Protein 1FMB (pdb70)

Nearest PDB structures (foldseek):
  1fmb-assembly1_A  TM=1.010E+00  e=1.029E-19  Equine infectious anemia virus
  6fiv-assembly1_A-2  TM=7.852E-01  e=5.608E-08  Feline immunodeficiency virus (isolate Petaluma)
  1b11-assembly1_A  TM=7.905E-01  e=7.798E-08  Feline immunodeficiency virus
  7bgu-assembly1_A  TM=8.431E-01  e=7.866E-06  Mason-Pfizer monkey virus
  3s8i-assembly1_A  TM=7.919E-01  e=9.315E-05  Homo sapiens

Organism: Equine infectious anemia virus (isolate CL22) (NCBI:txid31675)

Foldseek 3Di:
DDDPPPDFDWDWKQKLRRTFIAGEDAPDAFWEDEQVVQVVRPDWADWAFDDFDADDPGTWGWIKTWIWIADPNDTDTDIHIYTNDDGTYGYDVVCVVVVHDDDD

B-factor: mean 22.19, std 14.93, range [3.4, 77.95]

Secondary structure (DSSP, 8-state):
----SSS--EEEEEETTEEEEEEE-TT-SS-EEEHHHHHH-SS----EE---EEETTEEE--EEEEEEEEETTEEEEEEEEEES-SS-EE-HHHHHHTT-----

Radius of gyration: 13.29 Å; Cα contacts (8 Å, |Δi|>4): 207; chains: 1; bounding box: 22×32×34 Å

Solvent-accessible surface area: 6954 Å² total; per-residue (Å²): 174,127,85,107,112,144,174,199,24,54,22,108,2,78,0,17,84,10,82,4,77,0,34,34,35,75,73,17,103,47,1,6,0,10,42,68,30,18,98,148,6,120,142,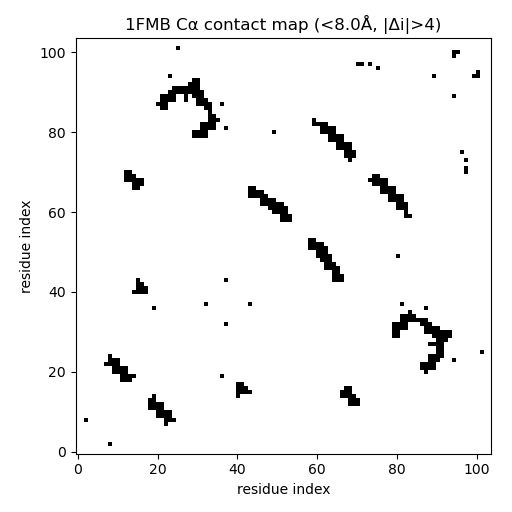105,34,59,129,94,158,26,147,28,40,60,56,170,83,40,132,65,156,7,31,10,1,51,6,30,0,33,67,125,90,99,122,21,152,44,120,2,35,2,3,123,36,135,56,0,25,0,0,120,54,1,14,148,71,13,38,57,170,124,122,223

CATH classification: 2.40.70.10

InterPro domains:
  IPR000477 Reverse transcriptase domain [PF00078] (249-419)
  IPR000477 Reverse transcriptase domain [PS50878] (230-419)
  IPR001037 Integrase, C-terminal, retroviral [PF00552] (1106-1135)
  IPR001037 Integrase, C-terminal, retroviral [PS51027] (1096-1144)
  IPR001584 Integrase, catalytic core [PF00665] (932-1020)
  IPR001584 Integrase, catalytic core [PS50994] (921-1078)
  IPR001969 Aspartic peptidase, active site [PS00141] (102-113)
  IPR001995 Peptidase A2A, retrovirus, catalytic [PS50175] (100-174)
  IPR002156 Ribonuclease H domain [PF00075] (621-736)
  IPR002156 Ribonuclease H domain [PS50879] (617-740)
  IPR003308 Integrase, N-terminal zinc-binding domain [PF02022] (883-919)
  IPR003308 Integrase, N-terminal zinc-binding domain [PS50876] (878-919)
  IPR010659 Reverse transcriptase connection [PF06815] (503-603)
  IPR010661 Reverse transcriptase thumb [PF06817] (426-489)
  IPR012337 Ribonuclease H-like superfamily [SSF53098] (609-737)
  IPR012337 Ribonuclease H-like superfamily [SSF53098] (931-1080)
  IPR017856 Integrase-like, N-terminal [G3DSA:1.10.10.200] (876-928)
  IPR017856 Integrase-like, N-terminal [SSF46919] (876-927)
  IPR018061 Retropepsins [PF00077] (86-182)
  IPR021109 Aspartic peptidase domain superfamily [G3DSA:2.40.70.10] (81-184)

Sequence (104 aa):
VTYNLEKRPTTIVLINDTPLNVLLDTGADTSVLTTAHYNRLKYRGRKYQGTGIGGVVGGGGNVETFSTPVTIKKKGRHIKTRMLVADIPVTILGRDILQDLGAKLVL

Structure (mmCIF, N/CA/C/O backbone):
data_1FMB
#
_entry.id   1FMB
#
_cell.length_a   42.930
_cell.length_b   45.710
_cell.length_c   56.770
_cell.angle_alpha   90.00
_cell.angle_beta   110.50
_cell.angle_gamma   90.00
#
_symmetry.space_group_name_H-M   'C 1 2 1'
#
loop_
_entity.id
_entity.type
_entity.pdbx_description
1 polymer 'EIAV PROTEASE'
2 non-polymer [2-(2-METHYL-PROPANE-2-SULFONYLMETHYL)-3-NAPHTHALEN-1-YL-PROPIONYL-VALINYL]-PHENYLALANINOL
3 water water
#
loop_
_atom_site.group_PDB
_atom_site.id
_atom_site.type_symbol
_atom_site.label_atom_id
_atom_site.label_alt_id
_atom_site.label_comp_id
_atom_site.label_asym_id
_atom_site.label_entity_id
_atom_site.label_seq_id
_atom_site.pdbx_PDB_ins_code
_atom_site.Cartn_x
_atom_site.Cartn_y
_atom_site.Cartn_z
_atom_site.occupancy
_atom_site.B_iso_or_equiv
_atom_site.auth_seq_id
_atom_site.auth_comp_id
_atom_site.auth_asym_id
_atom_site.auth_atom_id
_atom_site.pdbx_PDB_model_num
ATOM 1 N N . VAL A 1 1 ? -7.436 -2.343 4.888 1.00 20.32 1 VAL A N 1
ATOM 2 C CA . VAL A 1 1 ? -8.161 -2.019 3.627 1.00 19.47 1 VAL A CA 1
ATOM 3 C C . VAL A 1 1 ? -7.161 -1.332 2.694 1.00 16.19 1 VAL A C 1
ATOM 4 O O . VAL A 1 1 ? -6.126 -0.830 3.101 1.00 21.04 1 VAL A O 1
ATOM 8 N N . THR A 1 2 ? -7.538 -1.381 1.442 1.00 16.34 2 THR A N 1
ATOM 9 C CA . THR A 1 2 ? -6.733 -0.880 0.340 1.00 14.31 2 THR A CA 1
ATOM 10 C C . THR A 1 2 ? -7.412 0.270 -0.361 1.00 16.05 2 THR A C 1
ATOM 11 O O . THR A 1 2 ? -8.565 0.158 -0.701 1.00 17.09 2 THR A O 1
ATOM 15 N N . TYR A 1 3 ? -6.671 1.355 -0.599 1.00 10.71 3 TYR A N 1
ATOM 16 C CA . TYR A 1 3 ? -7.203 2.506 -1.318 1.00 14.71 3 TYR A CA 1
ATOM 17 C C . TYR A 1 3 ? -6.450 2.504 -2.642 1.00 14.90 3 TYR A C 1
ATOM 18 O O . TYR A 1 3 ? -5.220 2.603 -2.644 1.00 13.68 3 TYR A O 1
ATOM 27 N N . ASN A 1 4 ? -7.167 2.413 -3.713 1.00 12.85 4 ASN A N 1
ATOM 28 C CA . ASN A 1 4 ? -6.687 2.338 -5.088 1.00 12.50 4 ASN A CA 1
ATOM 29 C C . ASN A 1 4 ? -6.538 3.710 -5.751 1.00 8.85 4 ASN A C 1
ATOM 30 O O . ASN A 1 4 ? -6.198 3.803 -6.943 1.00 13.24 4 ASN A O 1
ATOM 35 N N . LEU A 1 5 ? -6.853 4.744 -4.944 1.00 9.01 5 LEU A N 1
ATOM 36 C CA . LEU A 1 5 ? -6.662 6.132 -5.378 1.00 8.40 5 LEU A CA 1
ATOM 37 C C . LEU A 1 5 ? -7.511 6.687 -6.475 1.00 10.08 5 LEU A C 1
ATOM 38 O O . LEU A 1 5 ? -7.320 7.827 -6.915 1.00 9.80 5 LEU A O 1
ATOM 43 N N . GLU A 1 6 ? -8.624 5.999 -6.817 1.00 9.67 6 GLU A N 1
ATOM 44 C CA . GLU A 1 6 ? -9.647 6.534 -7.707 1.00 11.66 6 GLU A CA 1
ATOM 45 C C . GLU A 1 6 ? -10.345 7.719 -7.002 1.00 11.08 6 GLU A C 1
ATOM 46 O O . GLU A 1 6 ? -10.805 8.631 -7.689 1.00 15.20 6 GLU A O 1
ATOM 52 N N . LYS A 1 7 ? -10.396 7.656 -5.685 1.00 11.15 7 LYS A N 1
ATOM 53 C CA . LYS A 1 7 ? -10.995 8.769 -4.917 1.00 9.81 7 LYS A CA 1
ATOM 54 C C . LYS A 1 7 ? -10.008 9.211 -3.860 1.00 9.65 7 LYS A C 1
ATOM 55 O O . LYS A 1 7 ? -8.951 8.556 -3.618 1.00 10.16 7 LYS A O 1
ATOM 61 N N . ARG A 1 8 ? -10.212 10.404 -3.229 1.00 9.16 8 ARG A N 1
ATOM 62 C CA . ARG A 1 8 ? -9.177 10.746 -2.218 1.00 7.08 8 ARG A CA 1
ATOM 63 C C . ARG A 1 8 ? -9.293 9.685 -1.111 1.00 10.18 8 ARG A C 1
ATOM 64 O O . ARG A 1 8 ? -10.447 9.340 -0.763 1.00 10.39 8 ARG A O 1
ATOM 72 N N . PRO A 1 9 ? -8.196 9.256 -0.553 1.00 10.24 9 PRO A N 1
ATOM 73 C CA . PRO A 1 9 ? -8.199 8.215 0.490 1.00 8.90 9 PRO A CA 1
ATOM 74 C C . PRO A 1 9 ? -8.530 8.870 1.838 1.00 9.13 9 PRO A C 1
ATOM 75 O O . PRO A 1 9 ? -7.741 9.488 2.572 1.00 11.60 9 PRO A O 1
ATOM 79 N N . THR A 1 10 ? -9.819 8.727 2.191 1.00 10.27 10 THR A N 1
ATOM 80 C CA . THR A 1 10 ? -10.317 9.277 3.445 1.00 11.02 10 THR A CA 1
ATOM 81 C C . THR A 1 10 ? -10.825 8.159 4.374 1.00 12.29 10 THR A C 1
ATOM 82 O O . THR A 1 10 ? -11.268 7.131 3.861 1.00 12.06 10 THR A O 1
ATOM 86 N N . THR A 1 11 ? -10.745 8.479 5.677 1.00 10.19 11 THR A N 1
ATOM 87 C CA . THR A 1 11 ? -11.272 7.479 6.625 1.00 12.21 11 THR A CA 1
ATOM 88 C C . THR A 1 11 ? -11.757 8.229 7.854 1.00 13.59 11 THR A C 1
ATOM 89 O O . THR A 1 11 ? -11.429 9.411 8.019 1.00 15.23 11 THR A O 1
ATOM 93 N N . ILE A 1 12 ? -12.592 7.558 8.651 1.00 10.47 12 ILE A N 1
ATOM 94 C CA . ILE A 1 12 ? -13.064 8.156 9.894 1.00 8.76 12 ILE A CA 1
ATOM 95 C C . ILE A 1 12 ? -12.158 7.685 11.015 1.00 10.20 12 ILE A C 1
ATOM 96 O O . ILE A 1 12 ? -11.866 6.477 11.198 1.00 9.75 12 ILE A O 1
ATOM 101 N N . VAL A 1 13 ? -11.660 8.600 11.821 1.00 8.69 13 VAL A N 1
ATOM 102 C CA . VAL A 1 13 ? -10.817 8.277 12.981 1.00 11.64 13 VAL A CA 1
ATOM 103 C C . VAL A 1 13 ? -11.423 8.967 14.211 1.00 12.40 13 VAL A C 1
ATOM 104 O O . VAL A 1 13 ? -12.136 9.992 14.118 1.00 13.68 13 VAL A O 1
ATOM 108 N N . LEU A 1 14 ? -11.153 8.479 15.429 1.00 12.11 14 LEU A N 1
ATOM 109 C CA . LEU A 1 14 ? -11.675 9.252 16.578 1.00 13.98 14 LEU A CA 1
ATOM 110 C C . LEU A 1 14 ? -10.495 10.094 17.084 1.00 9.94 14 LEU A C 1
ATOM 111 O O . LEU A 1 14 ? -9.462 9.526 17.330 1.00 10.27 14 LEU A O 1
ATOM 116 N N . ILE A 1 15 ? -10.625 11.440 17.157 1.00 11.74 15 ILE A N 1
ATOM 117 C CA . ILE A 1 15 ? -9.554 12.225 17.727 1.00 10.95 15 ILE A CA 1
ATOM 118 C C . ILE A 1 15 ? -10.168 12.798 19.006 1.00 11.54 15 ILE A C 1
ATOM 119 O O . ILE A 1 15 ? -11.235 13.463 18.925 1.00 10.97 15 ILE A O 1
ATOM 124 N N . ASN A 1 16 ? -9.600 12.593 20.154 1.00 12.80 16 ASN A N 1
ATOM 125 C CA . ASN A 1 16 ? -10.141 13.091 21.434 1.00 16.30 16 ASN A CA 1
ATOM 126 C C . ASN A 1 16 ? -11.648 12.797 21.470 1.00 16.52 16 ASN A C 1
ATOM 127 O O . ASN A 1 16 ? -12.519 13.643 21.675 1.00 14.68 16 ASN A O 1
ATOM 132 N N . ASP A 1 17 ? -11.988 11.544 21.206 1.00 17.65 17 ASP A N 1
ATOM 133 C CA . ASP A 1 17 ? -13.361 11.056 21.215 1.00 20.34 17 ASP A CA 1
ATOM 134 C C . ASP A 1 17 ? -14.369 11.622 20.242 1.00 18.65 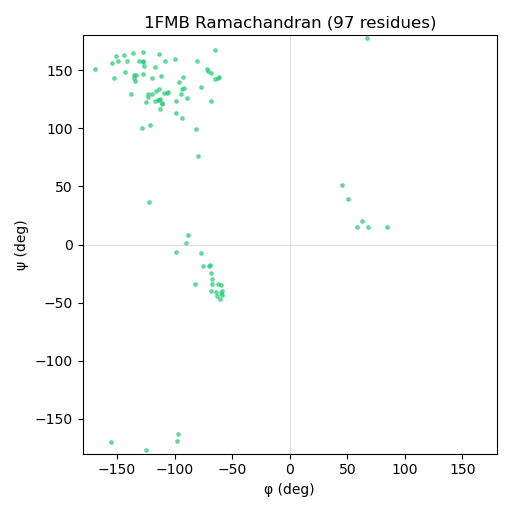17 ASP A C 1
ATOM 135 O O . ASP A 1 17 ? -15.577 11.563 20.446 1.00 19.35 17 ASP A O 1
ATOM 140 N N . THR A 1 18 ? -13.929 12.217 19.167 1.00 13.83 18 THR A N 1
ATOM 141 C CA . THR A 1 18 ? -14.809 12.856 18.208 1.00 13.09 18 THR A CA 1
ATOM 142 C C . THR A 1 18 ? -14.512 12.240 16.853 1.00 15.66 18 THR A C 1
ATOM 143 O O . THR A 1 18 ? -13.342 12.286 16.457 1.00 14.18 18 THR A O 1
ATOM 147 N N . PRO A 1 19 ? -15.509 11.670 16.222 1.00 16.96 19 PRO A N 1
ATOM 148 C CA . PRO A 1 19 ? -15.344 11.056 14.892 1.00 14.69 19 PRO A CA 1
ATOM 149 C C . PRO A 1 19 ? -15.084 12.146 13.852 1.00 13.55 19 PRO A C 1
ATOM 150 O O . PRO A 1 19 ? -15.849 13.138 13.729 1.00 13.89 19 PRO A O 1
ATOM 154 N N . LEU A 1 20 ? -13.934 12.013 13.131 1.00 11.45 20 LEU A N 1
ATOM 155 C CA . LEU A 1 20 ? -13.650 13.054 12.104 1.00 9.55 20 LEU A CA 1
ATOM 156 C C . LEU A 1 20 ? -13.226 12.355 10.811 1.00 12.10 20 LEU A C 1
ATOM 157 O O . LEU A 1 20 ? -12.498 11.376 10.929 1.00 14.14 20 LEU A O 1
ATOM 162 N N . ASN A 1 21 ? -13.556 12.877 9.638 1.00 12.47 21 ASN A N 1
ATOM 163 C CA . ASN A 1 21 ? -13.163 12.315 8.341 1.00 15.57 21 ASN A CA 1
ATOM 164 C C . ASN A 1 21 ? -11.806 12.996 8.046 1.00 13.82 21 ASN A C 1
ATOM 165 O O . ASN A 1 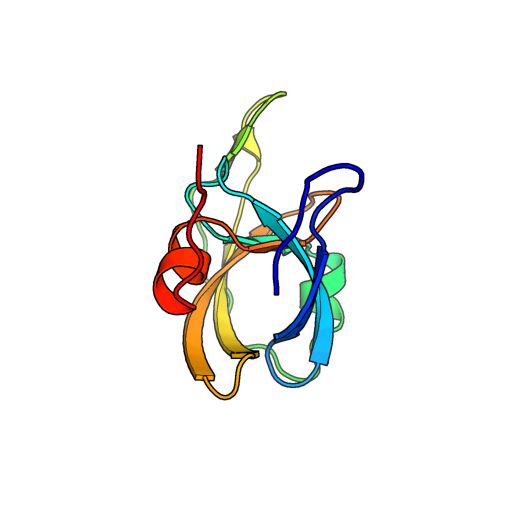21 ? -11.754 14.221 8.192 1.00 17.09 21 ASN A O 1
ATOM 170 N N . VAL A 1 22 ? -10.811 12.175 7.788 1.00 11.32 22 VAL A N 1
ATOM 171 C CA . VAL A 1 22 ? -9.446 12.683 7.586 1.00 8.25 22 VAL A CA 1
ATOM 172 C C . VAL A 1 22 ? -8.822 12.220 6.281 1.00 11.67 22 VAL A C 1
ATOM 173 O O . VAL A 1 22 ? -9.234 11.153 5.848 1.00 9.75 22 VAL A O 1
ATOM 177 N N . LEU A 1 23 ? -7.883 12.951 5.700 1.00 9.00 23 LEU A N 1
ATOM 178 C CA . LEU A 1 23 ? -7.270 12.575 4.440 1.00 7.80 23 LEU A CA 1
ATOM 179 C C . LEU A 1 23 ? -6.012 11.807 4.811 1.00 9.25 23 LEU A C 1
ATOM 180 O O . LEU A 1 23 ? -5.265 12.315 5.684 1.00 9.04 23 LEU A O 1
ATOM 185 N N . LEU A 1 24 ? -5.695 10.663 4.226 1.00 7.36 24 LEU A N 1
ATOM 186 C CA . LEU A 1 24 ? -4.476 9.882 4.491 1.00 6.52 24 LEU A CA 1
ATOM 187 C C . LEU A 1 24 ? -3.467 10.365 3.420 1.00 8.82 24 LEU A C 1
ATOM 188 O O . LEU A 1 24 ? -3.629 10.141 2.208 1.00 9.86 24 LEU A O 1
ATOM 193 N N . ASP A 1 25 ? -2.496 11.097 3.898 1.00 5.86 25 ASP A N 1
ATOM 194 C CA . ASP A 1 25 ? -1.587 11.814 3.002 1.00 4.80 25 ASP A CA 1
ATOM 195 C C . ASP A 1 25 ? -0.105 11.505 3.093 1.00 8.52 25 ASP A C 1
ATOM 196 O O . ASP A 1 25 ? 0.619 11.953 3.992 1.00 10.00 25 ASP A O 1
ATOM 201 N N . THR A 1 26 ? 0.328 10.715 2.098 1.00 7.24 26 THR A N 1
ATOM 202 C CA . THR A 1 26 ? 1.784 10.360 2.087 1.00 7.98 26 THR A CA 1
ATOM 203 C C . THR A 1 26 ? 2.676 11.563 1.757 1.00 6.46 26 THR A C 1
ATOM 204 O O . THR A 1 26 ? 3.894 11.397 1.976 1.00 10.35 26 THR A O 1
ATOM 208 N N . GLY A 1 27 ? 2.183 12.650 1.192 1.00 5.38 27 GLY A N 1
ATOM 209 C CA . GLY A 1 27 ? 2.985 13.826 0.917 1.00 4.78 27 GLY A CA 1
ATOM 210 C C . GLY A 1 27 ? 3.029 14.790 2.078 1.00 7.49 27 GLY A C 1
ATOM 211 O O . GLY A 1 27 ? 3.554 15.878 1.910 1.00 13.66 27 GLY A O 1
ATOM 212 N N . ALA A 1 28 ? 2.528 14.506 3.282 1.00 7.42 28 ALA A N 1
ATOM 213 C CA . ALA A 1 28 ? 2.537 15.403 4.426 1.00 8.21 28 ALA A CA 1
ATOM 214 C C . ALA A 1 28 ? 3.501 14.807 5.438 1.00 9.20 28 ALA A C 1
ATOM 215 O O . ALA A 1 28 ? 3.381 13.608 5.774 1.00 9.49 28 ALA A O 1
ATOM 217 N N . ASP A 1 29 ? 4.542 15.588 5.807 1.00 7.94 29 ASP A N 1
ATOM 218 C CA . ASP A 1 29 ? 5.485 15.046 6.793 1.00 11.75 29 ASP A CA 1
ATOM 219 C C . ASP A 1 29 ? 4.900 14.874 8.184 1.00 13.78 29 ASP A C 1
ATOM 220 O O . ASP A 1 29 ? 5.334 13.997 8.928 1.00 15.02 29 ASP A O 1
ATOM 225 N N . THR A 1 30 ? 3.875 15.693 8.406 1.00 11.25 30 THR A N 1
ATOM 226 C CA . THR A 1 30 ? 3.278 15.701 9.724 1.00 11.95 30 THR A CA 1
ATOM 227 C C . THR A 1 30 ? 1.791 15.911 9.580 1.00 10.45 30 THR A C 1
ATOM 228 O O . THR A 1 30 ? 1.220 16.196 8.525 1.00 12.26 30 THR A O 1
ATOM 232 N N . SER A 1 31 ? 1.084 15.606 10.641 1.00 10.23 31 SER A N 1
ATOM 233 C CA . SER A 1 31 ? -0.409 15.642 10.630 1.00 7.21 31 SER A CA 1
ATOM 234 C C . SER A 1 31 ? -0.939 17.005 11.103 1.00 10.36 31 SER A C 1
ATOM 235 O O . SER A 1 31 ? -0.384 17.571 12.040 1.00 13.06 31 SER A O 1
ATOM 238 N N . VAL A 1 32 ? -2.036 17.452 10.517 1.00 7.62 32 VAL A N 1
ATOM 239 C CA . VAL A 1 32 ? -2.601 18.757 10.834 1.00 8.54 32 VAL A CA 1
ATOM 240 C C . VAL A 1 32 ? -4.118 18.705 10.954 1.00 9.34 32 VAL A C 1
ATOM 241 O O . VAL A 1 32 ? -4.862 18.204 10.128 1.00 9.46 32 VAL A O 1
ATOM 245 N N . LEU A 1 33 ? -4.587 19.249 12.051 1.00 11.38 33 LEU A N 1
ATOM 246 C CA . LEU A 1 33 ? -6.052 19.344 12.280 1.00 9.20 33 LEU A CA 1
ATOM 247 C C . LEU A 1 33 ? -6.415 20.767 11.818 1.00 13.57 33 LEU A C 1
ATOM 248 O O . LEU A 1 33 ? -5.723 21.774 12.121 1.00 11.09 33 LEU A O 1
ATOM 253 N N . THR A 1 34 ? -7.567 20.810 11.144 1.00 10.08 34 THR A N 1
ATOM 254 C CA . THR A 1 34 ? -8.065 22.147 10.744 1.00 11.06 34 THR A CA 1
ATOM 255 C C . THR A 1 34 ? -8.555 22.827 12.022 1.00 13.03 34 THR A C 1
ATOM 256 O O . THR A 1 34 ? -8.940 22.232 13.036 1.00 9.79 34 THR A O 1
ATOM 260 N N . THR A 1 35 ? -8.511 24.154 12.094 1.00 9.22 35 THR A N 1
ATOM 261 C CA . THR A 1 35 ? -9.003 24.861 13.278 1.00 10.22 35 THR A CA 1
ATOM 262 C C . THR A 1 35 ? -10.502 24.595 13.568 1.00 10.41 35 THR A C 1
ATOM 263 O O . THR A 1 35 ? -10.832 24.571 14.775 1.00 13.92 35 THR A O 1
ATOM 267 N N . ALA A 1 36 ? -11.335 24.426 12.559 1.00 13.02 36 ALA A N 1
ATOM 268 C CA . ALA A 1 36 ? -12.771 24.174 12.657 1.00 15.74 36 ALA A CA 1
ATOM 269 C C . ALA A 1 36 ? -12.907 22.815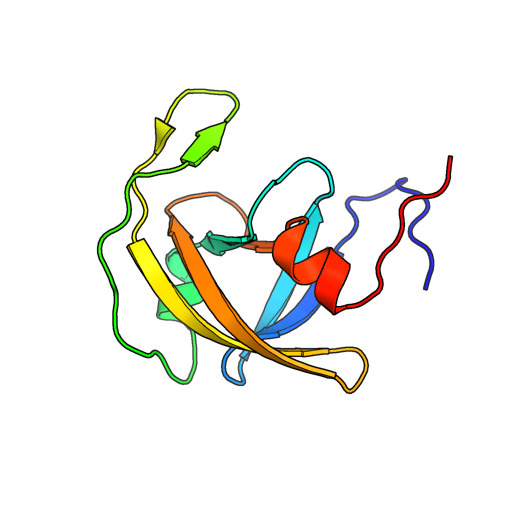 13.358 1.00 17.41 36 ALA A C 1
ATOM 270 O O . ALA A 1 36 ? -13.731 22.731 14.264 1.00 13.41 36 ALA A O 1
ATOM 272 N N . HIS A 1 37 ? -12.072 21.814 13.026 1.00 14.98 37 HIS A N 1
ATOM 273 C CA . HIS A 1 37 ? -12.133 20.528 13.715 1.00 13.60 37 HIS A CA 1
ATOM 274 C C . HIS A 1 37 ? -11.671 20.630 15.168 1.00 14.81 37 HIS A C 1
ATOM 275 O O . HIS A 1 37 ? -12.307 20.020 16.035 1.00 15.30 37 HIS A O 1
ATOM 282 N N . TYR A 1 38 ? -10.626 21.399 15.482 1.00 11.83 38 TYR A N 1
ATOM 283 C CA . TYR A 1 38 ? -10.077 21.594 16.819 1.00 12.13 38 TYR A CA 1
ATOM 284 C C . TYR A 1 38 ? -11.180 22.190 17.696 1.00 11.77 38 TYR A C 1
ATOM 285 O O . TYR A 1 38 ? -11.449 21.753 18.830 1.00 12.56 38 TYR A O 1
ATOM 294 N N . ASN A 1 39 ? -11.938 23.128 17.148 1.00 13.76 39 ASN A N 1
ATOM 295 C CA . ASN A 1 39 ? -13.040 23.775 17.868 1.00 17.76 39 ASN A CA 1
ATOM 296 C C . ASN A 1 39 ? -14.230 22.879 18.132 1.00 20.92 39 ASN A C 1
ATOM 297 O O . ASN A 1 39 ? -15.071 23.170 18.977 1.00 23.47 39 ASN A O 1
ATOM 302 N N . ARG A 1 40 ? -14.352 21.778 17.415 1.00 17.09 40 ARG A N 1
ATOM 303 C CA . ARG A 1 40 ? -15.436 20.826 17.565 1.00 18.21 40 ARG A CA 1
ATOM 304 C C . ARG A 1 40 ? -15.039 19.621 18.412 1.00 17.36 40 ARG A C 1
ATOM 305 O O . ARG A 1 40 ? -15.916 18.799 18.678 1.00 17.35 40 ARG A O 1
ATOM 313 N N . LEU A 1 41 ? -13.768 19.463 18.815 1.00 15.18 41 LEU A N 1
ATOM 314 C CA . LEU A 1 41 ? -13.381 18.311 19.605 1.00 15.89 41 LEU A CA 1
ATOM 315 C C . LEU A 1 41 ? -14.138 18.300 20.928 1.00 16.49 41 LEU A C 1
ATOM 316 O O . LEU A 1 41 ? -14.331 19.342 21.559 1.00 16.60 41 LEU A O 1
ATOM 321 N N . LYS A 1 42 ? -14.501 17.129 21.423 1.00 17.73 42 LYS A N 1
ATOM 322 C CA . LYS A 1 42 ? -15.232 17.009 22.715 1.00 18.60 42 LYS A CA 1
ATOM 323 C C . LYS A 1 42 ? -14.297 17.428 23.827 1.00 16.41 42 LYS A C 1
ATOM 324 O O . LYS A 1 42 ? -14.757 18.084 24.773 1.00 16.91 42 LYS A O 1
ATOM 330 N N . TYR A 1 43 ? -12.991 17.155 23.701 1.00 12.08 43 TYR A N 1
ATOM 331 C CA . TYR A 1 43 ? -12.046 17.554 24.717 1.00 14.29 43 TYR A CA 1
ATOM 332 C C . TYR A 1 43 ? -10.832 18.158 23.990 1.00 14.79 43 TYR A C 1
ATOM 333 O O . TYR A 1 43 ? -10.604 17.577 22.940 1.00 15.61 43 TYR A O 1
ATOM 342 N N . ARG A 1 44 ? -10.205 19.141 24.576 1.00 13.75 44 ARG A N 1
ATOM 343 C CA . ARG A 1 44 ? -9.010 19.743 23.967 1.00 16.70 44 ARG A CA 1
ATOM 344 C C . ARG A 1 44 ? -7.949 19.916 25.044 1.00 15.80 44 ARG A C 1
ATOM 345 O O . ARG A 1 44 ? -8.311 20.261 26.171 1.00 16.21 44 ARG A O 1
ATOM 353 N N . GLY A 1 45 ? -6.668 19.725 24.735 1.00 16.26 45 GLY A N 1
ATOM 354 C CA . GLY A 1 45 ? -5.591 19.934 25.702 1.00 17.22 45 GLY A CA 1
ATOM 355 C C . GLY A 1 45 ? -5.069 21.369 25.367 1.00 17.75 45 GLY A C 1
ATOM 356 O O . GLY A 1 45 ? -5.685 22.044 24.556 1.00 19.74 45 GLY A O 1
ATOM 357 N N . ARG A 1 46 ? -3.954 21.712 25.956 1.00 21.04 46 ARG A N 1
ATOM 358 C CA . ARG A 1 46 ? -3.364 23.019 25.759 1.00 28.43 46 ARG A CA 1
ATOM 359 C C . ARG A 1 46 ? -2.921 23.191 24.312 1.00 29.55 46 ARG A C 1
ATOM 360 O O . ARG A 1 46 ? -2.891 22.306 23.457 1.00 27.76 46 ARG A O 1
ATOM 362 N N . LYS A 1 47 ? -2.628 24.448 24.019 1.00 30.87 47 LYS A N 1
ATOM 363 C CA . LYS A 1 47 ? -2.180 24.870 22.679 1.00 30.71 47 LYS A CA 1
ATOM 364 C C . LYS A 1 47 ? -0.74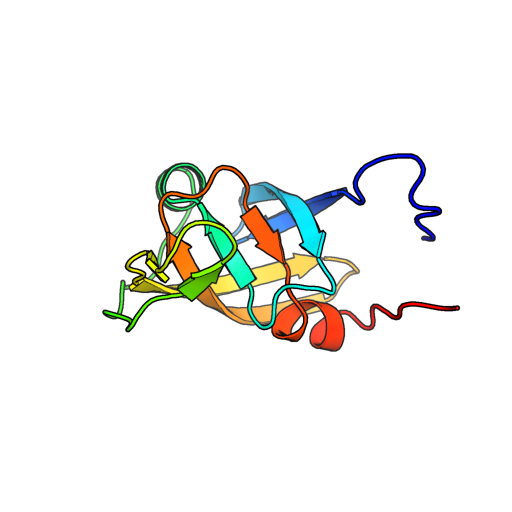3 25.337 22.868 1.00 32.12 47 LYS A C 1
ATOM 365 O O . LYS A 1 47 ? -0.437 26.171 23.744 1.00 34.98 47 LYS A O 1
ATOM 371 N N . TYR A 1 48 ? 0.240 24.815 22.167 1.00 26.20 48 TYR A N 1
ATOM 372 C CA . TYR A 1 48 ? 1.650 25.174 22.224 1.00 26.52 48 TYR A CA 1
ATOM 373 C C . TYR A 1 48 ? 1.963 25.896 20.907 1.00 26.33 48 TYR A C 1
ATOM 374 O O . TYR A 1 48 ? 1.556 25.405 19.866 1.00 20.36 48 TYR A O 1
ATOM 383 N N . GLN A 1 49 ? 2.602 27.056 20.986 1.00 26.10 49 GLN A N 1
ATOM 384 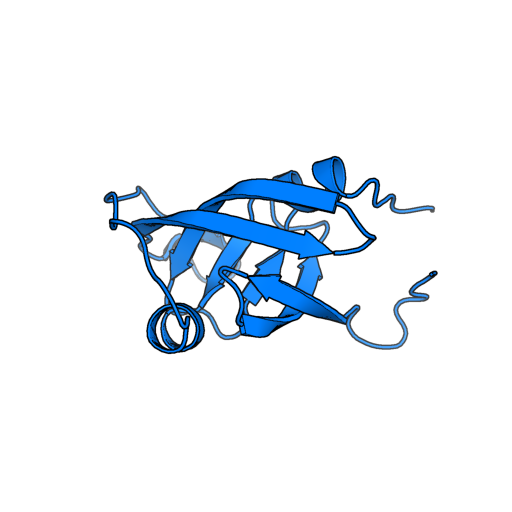C CA . GLN A 1 49 ? 2.879 27.839 19.781 1.00 25.04 49 GLN A CA 1
ATOM 385 C C . GLN A 1 49 ? 3.780 27.018 18.871 1.00 19.77 49 GLN A C 1
ATOM 386 O O . GLN A 1 49 ? 4.651 26.312 19.383 1.00 21.21 49 GLN A O 1
ATOM 392 N N . GLY A 1 50 ? 3.604 27.098 17.556 1.00 18.75 50 GLY A N 1
ATOM 393 C CA . GLY A 1 50 ? 4.447 26.292 16.655 1.00 17.52 50 GLY A CA 1
ATOM 394 C C . GLY A 1 50 ? 5.114 27.229 15.651 1.00 19.43 50 GLY A C 1
ATOM 395 O O . GLY A 1 50 ? 4.950 28.441 15.782 1.00 20.62 50 GLY A O 1
ATOM 396 N N . THR A 1 51 ? 5.865 26.695 14.706 1.00 17.21 51 THR A N 1
ATOM 397 C CA . THR A 1 51 ? 6.592 27.497 13.706 1.00 21.09 51 THR A CA 1
ATOM 398 C C . THR A 1 51 ? 6.256 27.190 12.236 1.00 22.02 51 THR A C 1
ATOM 399 O O . THR A 1 51 ? 7.105 27.256 11.342 1.00 25.19 51 THR A O 1
ATOM 403 N N . GLY A 1 52 ? 5.040 26.899 11.931 1.00 14.99 52 GLY A N 1
ATOM 404 C CA . GLY A 1 52 ? 4.324 26.688 10.734 1.00 13.07 52 GLY A CA 1
ATOM 405 C C . GLY A 1 52 ? 4.574 25.518 9.834 1.00 10.93 52 GLY A C 1
ATOM 406 O O . GLY A 1 52 ? 5.409 24.677 10.151 1.00 13.04 52 GLY A O 1
ATOM 407 N N . ILE A 1 53 ? 3.750 25.485 8.789 1.00 11.12 53 ILE A N 1
ATOM 408 C CA . ILE A 1 53 ? 3.960 24.422 7.797 1.00 11.21 53 ILE A CA 1
ATOM 409 C C . ILE A 1 53 ? 4.062 25.141 6.438 1.00 12.73 53 ILE A C 1
ATOM 410 O O . ILE A 1 53 ? 3.542 26.252 6.229 1.00 12.29 53 ILE A O 1
ATOM 415 N N . GLY A 1 54 ? 4.700 24.471 5.463 1.00 12.42 54 GLY A N 1
ATOM 416 C CA . GLY A 1 54 ? 4.859 25.034 4.120 1.00 11.80 54 GLY A CA 1
ATOM 417 C C . GLY A 1 54 ? 4.158 24.080 3.177 1.00 10.12 54 GLY A C 1
ATOM 418 O O . GLY A 1 54 ? 4.213 22.866 3.373 1.00 15.17 54 GLY A O 1
ATOM 419 N N . GLY A 1 55 ? 3.527 24.664 2.157 1.00 11.16 55 GLY A N 1
ATOM 420 C CA . GLY A 1 55 ? 2.853 23.876 1.151 1.00 15.19 55 GLY A CA 1
ATOM 421 C C . GLY A 1 55 ? 2.864 24.727 -0.120 1.00 19.35 55 GLY A C 1
ATOM 422 O O . GLY A 1 55 ? 3.636 25.688 -0.332 1.00 18.04 55 GLY A O 1
ATOM 423 N N A VAL A 1 56 ? 1.990 24.265 -1.004 0.50 17.96 56 VAL A N 1
ATOM 424 N N B VAL A 1 56 ? 1.849 24.372 -0.922 0.50 17.59 56 VAL A N 1
ATOM 425 C CA A VAL A 1 56 ? 1.865 24.893 -2.306 0.50 20.27 56 VAL A CA 1
ATOM 426 C CA B VAL A 1 56 ? 1.610 25.073 -2.193 0.50 20.22 56 VAL A CA 1
ATOM 427 C C A VAL A 1 56 ? 1.959 26.407 -2.367 0.50 19.42 56 VAL A C 1
ATOM 428 C C B VAL A 1 56 ? 1.100 26.440 -1.781 0.50 20.07 56 VAL A C 1
ATOM 429 O O A VAL A 1 56 ? 2.858 26.907 -3.061 0.50 21.63 56 VAL A O 1
ATOM 430 O O B VAL A 1 56 ? 0.189 26.458 -0.937 0.50 19.50 56 VAL A O 1
ATOM 437 N N A GLY A 1 57 ? 1.074 27.169 -1.737 0.50 23.35 57 GLY A N 1
ATOM 438 N N B GLY A 1 57 ? 1.595 27.598 -2.223 0.50 21.24 57 GLY A N 1
ATOM 439 C CA A GLY A 1 57 ? 1.128 28.619 -1.815 0.50 25.96 57 GLY A CA 1
ATOM 440 C CA B GLY A 1 57 ? 0.918 28.793 -1.661 0.50 23.67 57 GLY A CA 1
ATOM 441 C C A GLY A 1 57 ? 1.903 29.330 -0.715 0.50 27.09 57 GLY A C 1
ATOM 442 C C B GLY A 1 57 ? 1.813 29.502 -0.649 0.50 25.45 57 GLY A C 1
ATOM 443 O O A GLY A 1 57 ? 1.638 30.528 -0.510 0.50 29.87 57 GLY A O 1
ATOM 444 O O B GLY A 1 57 ? 1.762 30.735 -0.537 0.50 27.52 57 GLY A O 1
ATOM 445 N N A GLY A 1 58 ? 2.835 28.700 0.000 0.50 23.86 58 GLY A N 1
ATOM 446 N N B GLY A 1 58 ? 2.646 28.770 0.086 0.50 22.40 58 GLY A N 1
ATOM 447 C CA A GLY A 1 58 ? 3.524 29.459 1.041 0.50 22.03 58 GLY A CA 1
ATOM 448 C CA B GLY A 1 58 ? 3.515 29.448 1.042 0.50 21.34 58 GLY A CA 1
ATOM 449 C C A GLY A 1 58 ? 3.449 28.775 2.412 0.50 18.25 58 GLY A C 1
ATOM 450 C C B GLY A 1 58 ? 3.439 28.773 2.419 0.50 17.80 58 GLY A C 1
ATOM 451 O O A GLY A 1 58 ? 3.151 27.590 2.530 0.50 16.31 58 GLY A O 1
ATOM 452 O O B GLY A 1 58 ? 3.125 27.593 2.537 0.50 16.02 58 GLY A O 1
ATOM 453 N N . ASN A 1 59 ? 3.772 29.547 3.444 1.00 13.96 59 ASN A N 1
ATOM 454 C CA . ASN A 1 59 ? 3.803 29.087 4.810 1.00 14.92 59 ASN A CA 1
ATOM 455 C C . ASN A 1 59 ? 2.581 29.591 5.554 1.00 16.15 59 ASN A C 1
ATOM 456 O O . ASN A 1 59 ? 2.138 30.692 5.211 1.00 15.36 59 ASN A O 1
ATOM 461 N N . VAL A 1 60 ? 2.142 28.753 6.512 1.00 12.75 60 VAL A N 1
ATOM 462 C CA . VAL A 1 60 ? 0.962 29.114 7.308 1.00 12.95 60 VAL A CA 1
ATOM 463 C C . VAL A 1 60 ? 1.309 28.824 8.764 1.00 12.91 60 VAL A C 1
ATOM 464 O O . VAL A 1 60 ? 1.972 27.846 9.092 1.00 13.40 60 VAL A O 1
ATOM 468 N N . GLU A 1 61 ? 0.882 29.706 9.676 1.00 12.74 61 GLU A N 1
ATOM 469 C CA . GLU A 1 61 ? 1.175 29.569 11.090 1.00 12.04 61 GLU A CA 1
ATOM 470 C C . GLU A 1 61 ? 0.456 28.378 11.716 1.00 9.21 61 GLU A C 1
ATOM 471 O O . GLU A 1 61 ? -0.594 28.007 11.264 1.00 11.71 61 GLU A O 1
ATOM 477 N N . THR A 1 62 ? 1.087 27.777 12.700 1.00 11.05 62 THR A N 1
ATOM 478 C CA . THR A 1 62 ? 0.422 26.660 13.353 1.00 12.35 62 THR A CA 1
ATOM 479 C C . THR A 1 62 ? 0.562 26.726 14.876 1.00 13.93 62 THR A C 1
ATOM 480 O O . THR A 1 62 ? 1.426 27.496 15.334 1.00 12.96 62 THR A O 1
ATOM 484 N N . PHE A 1 63 ? -0.262 25.934 15.555 1.00 11.25 63 PHE A N 1
ATOM 485 C CA . PHE A 1 63 ? -0.008 25.758 16.987 1.00 13.33 63 PHE A CA 1
ATOM 486 C C . PHE A 1 63 ? -0.065 24.220 17.152 1.00 14.93 63 PHE A C 1
ATOM 487 O O . PHE A 1 63 ? -0.609 23.609 16.229 1.00 15.24 63 PHE A O 1
ATOM 495 N N . SER A 1 64 ? 0.519 23.642 18.164 1.00 10.03 64 SER A N 1
ATOM 496 C CA . SER A 1 64 ? 0.431 22.185 18.339 1.00 12.39 64 SER A CA 1
ATOM 497 C C . SER A 1 64 ? -0.499 21.935 19.545 1.00 13.93 64 SER A C 1
ATOM 498 O O . SER A 1 64 ? -0.635 22.765 20.455 1.00 14.62 64 SER A O 1
ATOM 501 N N . THR A 1 65 ? -1.061 20.726 19.588 1.00 12.63 65 THR A N 1
ATOM 502 C CA . THR A 1 65 ? -1.997 20.377 20.693 1.00 12.53 65 THR A CA 1
ATOM 503 C C . THR A 1 65 ? -1.977 18.887 20.929 1.00 10.66 65 THR A C 1
ATOM 504 O O . THR A 1 65 ? -1.838 18.129 19.964 1.00 13.67 65 THR A O 1
ATOM 508 N N . PRO A 1 66 ? -2.083 18.387 22.152 1.00 12.79 66 PRO A N 1
ATOM 509 C CA . PRO A 1 66 ? -2.030 16.963 22.477 1.00 12.82 66 PRO A CA 1
ATOM 510 C C . PRO A 1 66 ? -3.350 16.306 22.129 1.00 11.32 66 PRO A C 1
ATOM 511 O O . PRO A 1 66 ? -4.466 16.850 22.283 1.00 12.49 66 PRO A O 1
ATOM 515 N N . VAL A 1 67 ? -3.244 15.117 21.496 1.00 11.67 67 VAL A N 1
ATOM 516 C CA . VAL A 1 67 ? -4.439 14.421 21.087 1.00 11.45 67 VAL A CA 1
ATOM 517 C C . VAL A 1 67 ? -4.239 12.912 21.327 1.00 12.49 67 VAL A C 1
ATOM 518 O O . VAL A 1 67 ? -3.159 12.410 21.535 1.00 13.34 67 VAL A O 1
ATOM 522 N N . THR A 1 68 ? -5.339 12.207 21.447 1.00 12.80 68 THR A N 1
ATOM 523 C CA . THR A 1 68 ? -5.436 10.766 21.524 1.00 14.00 68 THR A CA 1
ATOM 524 C C . THR A 1 68 ? -6.237 10.369 20.262 1.00 11.57 68 THR A C 1
ATOM 525 O O . THR A 1 68 ? -7.377 10.766 19.950 1.00 13.09 68 THR A O 1
ATOM 529 N N . ILE A 1 69 ? -5.620 9.491 19.457 1.00 12.20 69 ILE A N 1
ATOM 530 C CA . ILE A 1 69 ? -6.282 9.034 18.236 1.00 14.60 69 ILE A CA 1
ATOM 531 C C . ILE A 1 69 ? -6.606 7.539 18.384 1.00 13.37 69 ILE A C 1
ATOM 532 O O . ILE A 1 69 ? -5.713 6.848 18.828 1.00 12.00 69 ILE A O 1
ATOM 537 N N . LYS A 1 70 ? -7.821 7.161 18.032 1.00 13.99 70 LYS A N 1
ATOM 538 C CA . LYS A 1 70 ? -8.187 5.754 18.111 1.00 18.26 70 LYS A CA 1
ATOM 539 C C . LYS A 1 70 ? -8.655 5.316 16.721 1.00 15.97 70 LYS A C 1
ATOM 540 O O . LYS A 1 70 ? -9.457 5.883 15.981 1.00 16.31 70 LYS A O 1
ATOM 542 N N . LYS A 1 71 ? -8.043 4.224 16.231 1.00 19.46 71 LYS A N 1
ATOM 543 C CA . LYS A 1 71 ? -8.336 3.636 14.912 1.00 18.63 71 LYS A CA 1
ATOM 544 C C . LYS A 1 71 ? -7.643 2.264 14.843 1.00 23.31 71 LYS A C 1
ATOM 545 O O . LYS A 1 71 ? -6.550 2.109 15.386 1.00 19.58 71 LYS A O 1
ATOM 551 N N . LYS A 1 72 ? -8.249 1.371 14.063 1.00 26.12 72 LYS A N 1
ATOM 552 C CA . LYS A 1 72 ? -7.640 0.040 13.884 1.00 29.93 72 LYS A CA 1
ATOM 553 C C . LYS A 1 72 ? -7.314 -0.537 15.264 1.00 30.78 72 LYS A C 1
ATOM 554 O O . LYS A 1 72 ? -6.253 -1.123 15.489 1.00 34.32 72 LYS A O 1
ATOM 560 N N . GLY A 1 73 ? -8.178 -0.335 16.252 1.00 33.70 73 GLY A N 1
ATOM 561 C CA . GLY A 1 73 ? -7.932 -0.803 17.602 1.00 35.12 73 GLY A CA 1
ATOM 562 C C . GLY A 1 73 ? -6.652 -0.257 18.217 1.00 35.88 73 GLY A C 1
ATOM 563 O O . GLY A 1 73 ? -6.220 -0.868 19.198 1.00 39.87 73 GLY A O 1
ATOM 564 N N . ARG A 1 74 ? -6.007 0.787 17.695 1.00 33.13 74 ARG A N 1
ATOM 565 C CA . ARG A 1 74 ? -4.805 1.338 18.284 1.00 30.32 74 ARG A CA 1
ATOM 566 C C . ARG A 1 74 ? -5.198 2.580 19.085 1.00 29.48 74 ARG A C 1
ATOM 567 O O . ARG A 1 74 ? -6.262 3.181 18.933 1.00 28.06 74 ARG A O 1
ATOM 575 N N . HIS A 1 75 ? -4.311 2.941 19.995 1.00 28.68 75 HIS A N 1
ATOM 576 C CA . HIS A 1 75 ? -4.569 4.117 20.841 1.00 31.23 75 HIS A CA 1
ATOM 577 C C . HIS A 1 75 ? -3.324 4.981 20.716 1.00 29.81 75 HIS A C 1
ATOM 578 O O . HIS A 1 75 ? -2.335 4.578 21.345 1.00 31.10 75 HIS A O 1
ATOM 585 N N . ILE A 1 76 ? -3.320 6.032 19.900 1.00 23.80 76 ILE A N 1
ATOM 586 C CA . ILE A 1 76 ? -2.077 6.790 19.768 1.00 20.75 76 ILE A CA 1
ATOM 587 C C . ILE A 1 76 ? -2.181 8.121 20.502 1.00 20.56 76 ILE A C 1
ATOM 588 O O . ILE A 1 76 ? -3.180 8.813 20.344 1.00 19.14 76 ILE A O 1
ATOM 593 N N . LYS A 1 77 ? -1.164 8.403 21.294 1.00 17.33 77 LYS A N 1
ATOM 594 C CA . LYS A 1 77 ? -1.187 9.645 22.077 1.00 21.14 77 LYS A CA 1
ATOM 595 C C . LYS A 1 77 ? -0.057 10.460 21.452 1.00 22.22 77 LYS A C 1
ATOM 596 O O . LYS A 1 77 ? 1.110 10.025 21.445 1.00 26.45 77 LYS A O 1
ATOM 602 N N . THR A 1 78 ? -0.387 11.591 20.853 1.00 17.29 78 THR A N 1
ATOM 603 C CA . THR A 1 78 ? 0.680 12.367 20.235 1.00 16.28 78 THR A CA 1
ATOM 604 C C . THR A 1 78 ? 0.281 13.830 20.150 1.00 20.22 78 THR A C 1
ATOM 605 O O . THR A 1 78 ? -0.667 14.221 20.838 1.00 18.84 78 THR A O 1
ATOM 609 N N . ARG A 1 79 ? 1.031 14.660 19.435 1.00 16.69 79 ARG A N 1
ATOM 610 C CA . ARG A 1 79 ? 0.699 16.041 19.263 1.00 19.61 79 ARG A CA 1
ATOM 611 C C . ARG A 1 79 ? 0.333 16.216 17.783 1.00 21.96 79 ARG A C 1
ATOM 612 O O . ARG A 1 79 ? 0.909 15.519 16.927 1.00 24.87 79 ARG A O 1
ATOM 620 N N . MET A 1 80 ? -0.618 17.081 17.461 1.00 15.94 80 MET A N 1
ATOM 621 C CA . MET A 1 80 ? -0.992 17.330 16.093 1.00 11.77 80 MET A CA 1
ATOM 622 C C . MET A 1 80 ? -0.903 18.856 15.914 1.00 12.23 80 MET A C 1
ATOM 623 O O . MET A 1 80 ? -1.176 19.570 16.882 1.00 12.24 80 MET A O 1
ATOM 628 N N . LEU A 1 81 ? -0.525 19.299 14.728 1.00 9.61 81 LEU A N 1
ATOM 629 C CA . LEU A 1 81 ? -0.528 20.750 14.517 1.00 12.60 81 LEU A CA 1
ATOM 630 C C . LEU A 1 81 ? -1.952 21.190 14.219 1.00 10.85 81 LEU A C 1
ATOM 631 O O . LEU A 1 81 ? -2.838 20.364 13.847 1.00 13.47 81 LEU A O 1
ATOM 636 N N . VAL A 1 82 ? -2.306 22.451 14.421 1.00 12.03 82 VAL A N 1
ATOM 637 C CA . VAL A 1 82 ? -3.640 23.013 14.119 1.00 8.01 82 VAL A CA 1
ATOM 638 C C . VAL A 1 82 ? -3.439 24.201 13.154 1.00 13.49 82 VAL A C 1
ATOM 639 O O . VAL A 1 82 ? -2.565 25.065 13.379 1.00 12.94 82 VAL A O 1
ATOM 643 N N . ALA A 1 83 ? -4.149 24.271 12.037 1.00 10.49 83 ALA A N 1
ATOM 644 C CA . ALA A 1 83 ? -3.954 25.392 11.091 1.00 9.20 83 ALA A CA 1
ATOM 645 C C . ALA A 1 83 ? -5.175 25.666 10.268 1.00 10.35 83 ALA A C 1
ATOM 646 O O . ALA A 1 83 ? -6.072 24.796 10.152 1.00 10.90 83 ALA A O 1
ATOM 648 N N . ASP A 1 84 ? -5.325 26.933 9.726 1.00 6.88 84 ASP A N 1
ATOM 649 C CA . ASP A 1 84 ? -6.548 27.135 8.945 1.00 10.47 84 ASP A CA 1
ATOM 650 C C . ASP A 1 84 ? -6.402 26.561 7.537 1.00 14.29 84 ASP A C 1
ATOM 651 O O . ASP A 1 84 ? -6.189 27.331 6.587 1.00 17.32 84 ASP A O 1
ATOM 656 N N . ILE A 1 85 ? -6.478 25.257 7.394 1.00 11.81 85 ILE A N 1
ATOM 657 C CA . ILE A 1 85 ? -6.373 24.569 6.123 1.00 14.36 85 ILE A CA 1
ATOM 658 C C . ILE A 1 85 ? -7.733 23.932 5.840 1.00 14.97 85 ILE A C 1
ATOM 659 O O . ILE A 1 85 ? -8.539 23.833 6.746 1.00 15.96 85 ILE A O 1
ATOM 664 N N . PRO A 1 86 ? -8.003 23.513 4.602 1.00 17.16 86 PRO A N 1
ATOM 665 C CA . PRO A 1 86 ? -9.314 23.020 4.227 1.00 18.40 86 PRO A CA 1
ATOM 666 C C . PRO A 1 86 ? -9.651 21.639 4.722 1.00 15.87 86 PRO A C 1
ATOM 667 O O . PRO A 1 86 ? -10.831 21.316 4.681 1.00 18.68 86 PRO A O 1
ATOM 671 N N . VAL A 1 87 ? -8.635 20.836 5.117 1.00 12.80 87 VAL A N 1
ATOM 672 C CA . VAL A 1 87 ? -9.067 19.467 5.515 1.00 12.79 87 VAL A CA 1
ATOM 673 C C . VAL A 1 87 ? -8.143 18.929 6.590 1.00 10.72 87 VAL A C 1
ATOM 674 O O . VAL A 1 87 ? -7.030 19.471 6.685 1.00 9.05 87 VAL A O 1
ATOM 678 N N . THR A 1 88 ? -8.554 17.954 7.389 1.00 8.77 88 THR A N 1
ATOM 679 C CA . THR A 1 88 ? -7.629 17.467 8.430 1.00 8.37 88 THR A CA 1
ATOM 680 C C . THR A 1 88 ? -6.885 16.302 7.756 1.00 9.74 88 THR A C 1
ATOM 681 O O . THR A 1 88 ? -7.474 15.517 7.018 1.00 9.48 88 THR A O 1
ATOM 685 N N . ILE A 1 89 ? -5.585 16.376 7.997 1.00 8.19 89 ILE A N 1
ATOM 686 C CA . ILE A 1 89 ? -4.618 15.441 7.389 1.00 10.96 89 ILE A CA 1
ATOM 687 C C . ILE A 1 89 ? -3.828 14.617 8.361 1.00 8.35 89 ILE A C 1
ATOM 688 O O . ILE A 1 89 ? -3.242 15.063 9.347 1.00 10.08 89 ILE A O 1
ATOM 693 N N . LEU A 1 90 ? -3.822 13.310 8.100 1.00 7.25 90 LEU A N 1
ATOM 694 C CA . LEU A 1 90 ? -2.990 12.383 8.820 1.00 7.76 90 LEU A CA 1
ATOM 695 C C . LEU A 1 90 ? -1.777 12.213 7.846 1.00 11.60 90 LEU A C 1
ATOM 696 O O . LEU A 1 90 ? -1.890 11.685 6.721 1.00 10.97 90 LEU A O 1
ATOM 701 N N . GLY A 1 91 ? -0.616 12.696 8.295 1.00 7.80 91 GLY A N 1
ATOM 702 C CA . GLY A 1 91 ? 0.590 12.584 7.477 1.00 9.49 91 GLY A CA 1
ATOM 703 C C . GLY A 1 91 ? 1.394 11.350 7.930 1.00 9.01 91 GLY A C 1
ATOM 704 O O . GLY A 1 91 ? 0.970 10.559 8.771 1.00 9.79 91 GLY A O 1
ATOM 705 N N . ARG A 1 92 ? 2.654 11.336 7.514 1.00 5.34 92 ARG A N 1
ATOM 706 C CA . ARG A 1 92 ? 3.557 10.196 7.713 1.00 8.85 92 ARG A CA 1
ATOM 707 C C . ARG A 1 92 ? 3.831 9.846 9.160 1.00 8.49 92 ARG A C 1
ATOM 708 O O . ARG A 1 92 ? 4.027 8.656 9.454 1.00 12.37 92 ARG A O 1
ATOM 716 N N . ASP A 1 93 ? 3.880 10.841 10.033 1.00 10.40 93 ASP A N 1
ATOM 717 C CA . ASP A 1 93 ? 4.132 10.551 11.436 1.00 13.05 93 ASP A CA 1
ATOM 718 C C . ASP A 1 93 ? 3.052 9.652 11.981 1.00 13.55 93 ASP A C 1
ATOM 719 O O . ASP A 1 93 ? 3.396 8.610 12.530 1.00 13.92 93 ASP A O 1
ATOM 724 N N . ILE A 1 94 ? 1.769 9.921 11.737 1.00 11.91 94 ILE A N 1
ATOM 725 C CA . ILE A 1 94 ? 0.692 9.081 12.242 1.00 12.90 94 ILE A CA 1
ATOM 726 C C . ILE A 1 94 ? 0.441 7.874 11.373 1.00 12.09 94 ILE A C 1
ATOM 727 O O . ILE A 1 94 ? 0.085 6.770 11.838 1.00 15.76 94 ILE A O 1
ATOM 732 N N . LEU A 1 95 ? 0.616 7.976 10.050 1.00 10.01 95 LEU A N 1
ATOM 733 C CA . LEU A 1 95 ? 0.477 6.827 9.176 1.00 10.95 95 LEU A CA 1
ATOM 734 C C . LEU A 1 95 ? 1.453 5.702 9.559 1.00 11.41 95 LEU A C 1
ATOM 735 O O . LEU A 1 95 ? 1.107 4.532 9.464 1.00 14.13 95 LEU A O 1
ATOM 740 N N . GLN A 1 96 ? 2.690 6.026 9.924 1.00 12.25 96 GLN A N 1
ATOM 741 C CA . GLN A 1 96 ? 3.726 5.082 10.332 1.00 17.46 96 GLN A CA 1
ATOM 742 C C . GLN A 1 96 ? 3.255 4.377 11.601 1.00 16.32 96 GLN A C 1
ATOM 743 O O . GLN A 1 96 ? 3.313 3.132 11.752 1.00 17.14 96 GLN A O 1
ATOM 749 N N . ASP A 1 97 ? 2.712 5.160 12.516 1.00 17.51 97 ASP A N 1
ATOM 750 C CA . ASP A 1 97 ? 2.173 4.620 13.770 1.00 21.52 97 ASP A CA 1
ATOM 751 C C . ASP A 1 97 ? 1.061 3.605 13.489 1.00 20.79 97 ASP A C 1
ATOM 752 O O . ASP A 1 97 ? 1.003 2.562 14.134 1.00 21.75 97 ASP A O 1
ATOM 757 N N . LEU A 1 98 ? 0.148 3.871 12.571 1.00 16.70 98 LEU A N 1
ATOM 758 C CA . LEU A 1 98 ? -0.934 3.013 12.227 1.00 18.54 98 LEU A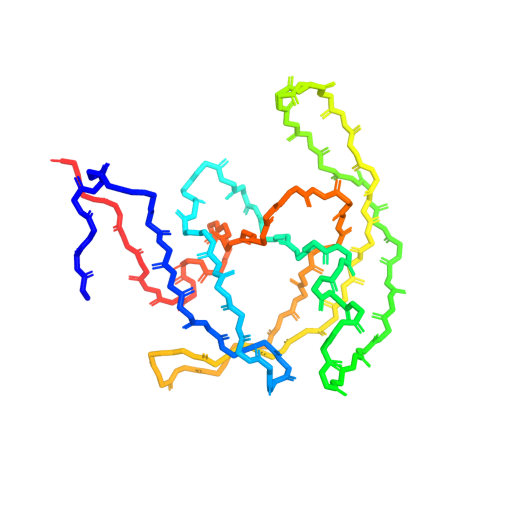 CA 1
ATOM 759 C C . LEU A 1 98 ? -0.467 1.844 11.345 1.00 20.05 98 LEU A C 1
ATOM 760 O O . LEU A 1 98 ? -1.329 0.979 11.107 1.00 21.48 98 LEU A O 1
ATOM 765 N N . GLY A 1 99 ? 0.748 1.767 10.854 1.00 17.99 99 GLY A N 1
ATOM 766 C CA . GLY A 1 99 ? 1.110 0.632 10.014 1.00 14.87 99 GLY A CA 1
ATOM 767 C C . GLY A 1 99 ? 0.723 0.845 8.571 1.00 16.39 99 GLY A C 1
ATOM 768 O O . GLY A 1 99 ? 0.711 -0.124 7.827 1.00 16.15 99 GLY A O 1
ATOM 769 N N . ALA A 1 100 ? 0.396 2.045 8.081 1.00 14.59 100 ALA A N 1
ATOM 770 C CA . ALA A 1 100 ? -0.005 2.243 6.692 1.00 16.86 100 ALA A CA 1
ATOM 771 C C . ALA A 1 100 ? 1.199 2.074 5.770 1.00 15.24 100 ALA A C 1
ATOM 772 O O . ALA A 1 100 ? 2.323 2.262 6.192 1.00 17.44 100 ALA A O 1
ATOM 774 N N . LYS A 1 101 ? 0.991 1.615 4.563 1.00 13.07 101 LYS A N 1
ATOM 775 C CA . LYS A 1 101 ? 2.152 1.472 3.668 1.00 13.88 101 LYS A CA 1
ATOM 776 C C . LYS A 1 101 ? 1.689 1.843 2.267 1.00 11.97 101 LYS A C 1
ATOM 777 O O . LYS A 1 101 ? 0.537 1.636 1.897 1.00 11.19 101 LYS A O 1
ATOM 788 N N . LEU A 1 102 ? 2.564 2.404 1.429 1.00 10.26 102 LEU A N 1
ATOM 789 C CA . LEU A 1 102 ? 2.195 2.717 0.064 1.00 7.74 102 LEU A CA 1
ATOM 790 C C . LEU A 1 102 ? 2.930 1.652 -0.813 1.00 12.99 102 LEU A C 1
ATOM 791 O O . LEU A 1 102 ? 4.146 1.467 -0.565 1.00 12.51 102 LEU A O 1
ATOM 796 N N . VAL A 1 103 ? 2.214 1.013 -1.695 1.00 9.81 103 VAL A N 1
ATOM 797 C CA . VAL A 1 103 ? 2.793 -0.015 -2.546 1.00 15.48 103 VAL A CA 1
ATOM 798 C C . VAL A 1 103 ? 2.797 0.450 -3.991 1.00 18.87 103 VAL A C 1
ATOM 799 O O . VAL A 1 103 ? 1.731 0.726 -4.522 1.00 18.89 103 VAL A O 1
ATOM 803 N N . LEU A 1 104 ? 3.996 0.406 -4.557 1.00 19.02 104 LEU A N 1
ATOM 804 C 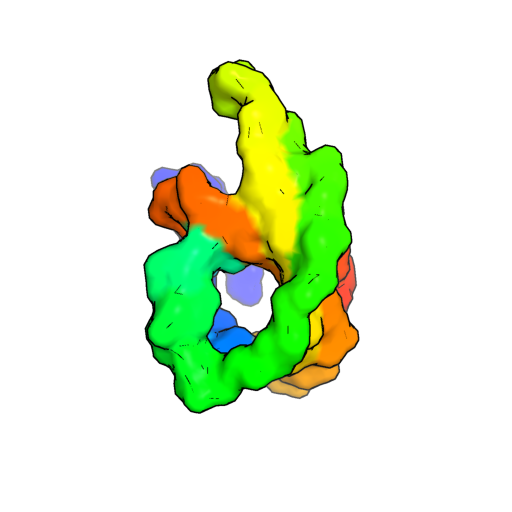CA . LEU A 1 104 ? 4.094 0.783 -5.959 1.00 24.22 104 LEU A CA 1
ATOM 805 C C . LEU A 1 104 ? 4.668 -0.458 -6.659 1.00 29.98 104 LEU A C 1
ATOM 806 O O . LEU A 1 104 ? 3.993 -1.183 -7.420 1.00 32.58 104 LEU A O 1
#